Protein AF-A0A935S7F9-F1 (afdb_monomer_lite)

Foldseek 3Di:
DLLVCLLPDQEEEDADQDDDVVSVVSNVVSPHHYHYYDDPVCVPVSVVVSVVVSVVVVVVVD

Radius of gyration: 12.28 Å; chains: 1; bounding box: 28×34×21 Å

Secondary structure (DSSP, 8-state):
-HHHHHHH-SEEE--SS---HHHHHHHHHH--EEE----HHHHHHHHHHHHHHHHHHHHHT-

Sequence (62 aa):
MIKQSIEFADGVIQATETINPEIEKFVKKSGKQFLGYKNELEYMDSFNEFYDLILEEADVLS

Structure (mmCIF, N/CA/C/O backbone):
data_AF-A0A935S7F9-F1
#
_entry.id   AF-A0A935S7F9-F1
#
loop_
_atom_site.group_PDB
_atom_site.id
_atom_site.type_symbol
_atom_site.label_atom_id
_atom_site.label_alt_id
_atom_site.label_comp_id
_atom_site.label_asym_id
_atom_site.label_entity_id
_atom_site.label_seq_id
_atom_site.pdbx_PDB_ins_code
_atom_site.Cartn_x
_atom_site.Cartn_y
_atom_site.Cartn_z
_atom_site.occupancy
_atom_site.B_iso_or_equiv
_atom_site.auth_seq_id
_atom_site.auth_comp_id
_atom_site.auth_asym_id
_atom_site.auth_atom_id
_atom_site.pdbx_PDB_model_num
ATOM 1 N N . MET A 1 1 ? -16.705 -8.915 -0.011 1.00 83.69 1 MET A N 1
ATOM 2 C CA . MET A 1 1 ? -15.972 -8.811 -1.289 1.00 83.69 1 MET A CA 1
ATOM 3 C C . MET A 1 1 ? -14.602 -8.180 -1.087 1.00 83.69 1 MET A C 1
ATOM 5 O O . MET A 1 1 ? -13.657 -8.938 -1.140 1.00 83.69 1 MET A O 1
ATOM 9 N N . ILE A 1 2 ? -14.470 -6.897 -0.713 1.00 91.06 2 ILE A N 1
ATOM 10 C CA . ILE A 1 2 ? -13.151 -6.223 -0.560 1.00 91.06 2 ILE A CA 1
ATOM 11 C C . ILE A 1 2 ? -12.146 -7.003 0.312 1.00 91.06 2 ILE A C 1
ATOM 13 O O . ILE A 1 2 ? -11.018 -7.209 -0.109 1.00 91.06 2 ILE A O 1
ATOM 17 N N . LYS A 1 3 ? -12.551 -7.487 1.497 1.00 94.25 3 LYS A N 1
ATOM 18 C CA . LYS A 1 3 ? -11.667 -8.283 2.376 1.00 94.25 3 LYS A CA 1
ATOM 19 C C . LYS A 1 3 ? -11.161 -9.572 1.701 1.00 94.25 3 LYS A C 1
ATOM 21 O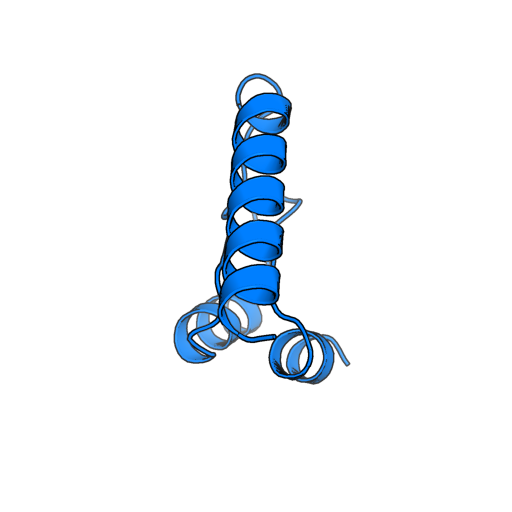 O . LYS A 1 3 ? -9.976 -9.848 1.763 1.00 94.25 3 LYS A O 1
ATOM 26 N N . GLN A 1 4 ? -12.029 -10.292 0.984 1.00 95.12 4 GLN A N 1
ATOM 27 C CA . GLN A 1 4 ? -11.621 -11.477 0.212 1.00 95.12 4 GLN A CA 1
ATOM 28 C C . GLN A 1 4 ? -10.691 -11.092 -0.943 1.00 95.12 4 GLN A C 1
ATOM 30 O O . GLN A 1 4 ? -9.684 -11.747 -1.162 1.00 95.12 4 GLN A O 1
ATOM 35 N N . SER A 1 5 ? -10.976 -9.996 -1.651 1.00 94.88 5 SER A N 1
ATOM 36 C CA . SER A 1 5 ? -10.089 -9.495 -2.705 1.00 94.88 5 SER A CA 1
ATOM 37 C C . SER A 1 5 ? -8.686 -9.183 -2.174 1.00 94.88 5 SER A C 1
ATOM 39 O O . SER A 1 5 ? -7.718 -9.493 -2.848 1.00 94.88 5 SER A O 1
ATOM 41 N N . ILE A 1 6 ? -8.572 -8.636 -0.958 1.00 95.31 6 ILE A N 1
ATOM 42 C CA . ILE A 1 6 ? -7.282 -8.396 -0.289 1.00 95.31 6 ILE A CA 1
ATOM 43 C C . ILE A 1 6 ? -6.567 -9.714 0.051 1.00 95.31 6 ILE A C 1
ATOM 45 O O . ILE A 1 6 ? -5.352 -9.796 -0.079 1.00 95.31 6 ILE A O 1
ATOM 49 N N . GLU A 1 7 ? -7.293 -10.752 0.473 1.00 94.88 7 GLU A N 1
ATOM 50 C CA . GLU A 1 7 ? -6.697 -12.063 0.781 1.00 94.88 7 GLU A CA 1
ATOM 51 C C . GLU A 1 7 ? -6.087 -12.729 -0.464 1.00 94.88 7 GLU A C 1
ATOM 53 O O . GLU A 1 7 ? -4.990 -13.288 -0.387 1.00 94.88 7 GLU A O 1
ATOM 58 N N . PHE A 1 8 ? -6.776 -12.635 -1.606 1.00 93.06 8 PHE A N 1
ATOM 59 C CA . PHE A 1 8 ? -6.340 -13.223 -2.877 1.00 93.06 8 PHE A CA 1
ATOM 60 C C . PHE A 1 8 ? -5.375 -12.349 -3.686 1.00 93.06 8 PHE A C 1
ATOM 62 O O . PHE A 1 8 ? -4.800 -12.845 -4.646 1.00 93.06 8 PHE A O 1
ATOM 69 N N . ALA A 1 9 ? -5.205 -11.075 -3.334 1.00 93.62 9 ALA A N 1
ATOM 70 C CA . ALA A 1 9 ? -4.282 -10.183 -4.026 1.00 93.62 9 ALA A CA 1
ATOM 71 C C . ALA A 1 9 ? -2.831 -10.409 -3.582 1.00 93.62 9 ALA A C 1
ATOM 73 O O . ALA A 1 9 ? -2.571 -10.743 -2.423 1.00 93.62 9 ALA A O 1
ATOM 74 N N . ASP A 1 10 ? -1.889 -10.154 -4.484 1.00 92.56 10 ASP A N 1
ATOM 75 C CA . ASP A 1 10 ? -0.450 -10.143 -4.185 1.00 92.56 10 ASP A CA 1
ATOM 76 C C . ASP A 1 10 ? -0.015 -8.797 -3.581 1.00 92.56 10 ASP A C 1
ATOM 78 O O . ASP A 1 10 ? 0.811 -8.743 -2.672 1.00 92.56 10 ASP A O 1
ATOM 82 N N . GLY A 1 11 ? -0.682 -7.711 -3.983 1.00 93.81 11 GLY A N 1
ATOM 83 C CA . GLY A 1 11 ? -0.493 -6.373 -3.433 1.00 93.81 11 GLY A CA 1
ATOM 84 C C . GLY A 1 11 ? -1.775 -5.545 -3.457 1.00 93.81 11 GLY A C 1
ATOM 85 O O . GLY A 1 11 ? -2.707 -5.819 -4.215 1.00 93.81 11 GLY A O 1
ATOM 86 N N . VAL A 1 12 ? -1.841 -4.520 -2.608 1.00 96.19 12 VAL A N 1
ATOM 87 C CA . VAL A 1 12 ? -3.008 -3.636 -2.478 1.00 96.19 12 VAL A CA 1
ATOM 88 C C . VAL A 1 12 ? -2.573 -2.178 -2.570 1.00 96.19 12 VAL A C 1
ATOM 90 O O . VAL A 1 12 ? -1.654 -1.758 -1.877 1.00 96.19 12 VAL A O 1
ATOM 93 N N . ILE A 1 13 ? -3.277 -1.384 -3.378 1.00 95.62 13 ILE A N 1
ATOM 94 C CA . ILE A 1 13 ? -3.030 0.055 -3.514 1.00 95.62 13 ILE A CA 1
ATOM 95 C C . ILE A 1 13 ? -4.252 0.845 -3.040 1.00 95.62 13 ILE A C 1
ATOM 97 O O . ILE A 1 13 ? -5.387 0.561 -3.431 1.00 95.62 13 ILE A O 1
ATOM 101 N N . GLN A 1 14 ? -4.028 1.858 -2.206 1.00 95.31 14 GLN A N 1
ATOM 102 C CA . GLN A 1 14 ? -5.057 2.793 -1.763 1.00 95.31 14 GLN A CA 1
ATOM 103 C C . GLN A 1 14 ? -5.151 3.984 -2.728 1.00 95.31 14 GLN A C 1
ATOM 105 O O . GLN A 1 14 ? -4.279 4.846 -2.766 1.00 95.31 14 GLN A O 1
ATO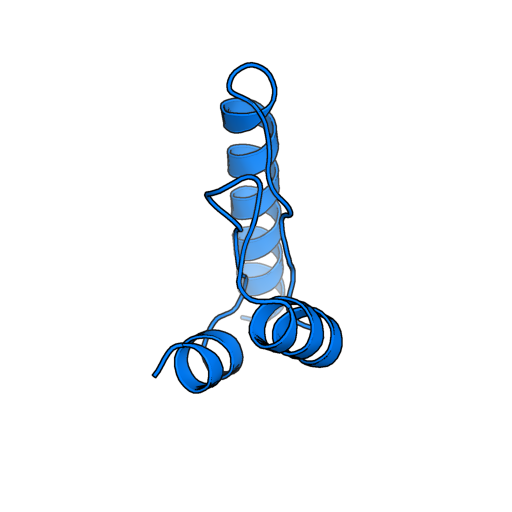M 110 N N . ALA A 1 15 ? -6.251 4.061 -3.477 1.00 91.31 15 ALA A N 1
ATOM 111 C CA . ALA A 1 15 ? -6.455 5.098 -4.492 1.00 91.31 15 ALA A CA 1
ATOM 112 C C . ALA A 1 15 ? -6.936 6.457 -3.943 1.00 91.31 15 ALA A C 1
ATOM 114 O O . ALA A 1 15 ? -6.831 7.465 -4.634 1.00 91.31 15 ALA A O 1
ATOM 115 N N . THR A 1 16 ? -7.490 6.504 -2.729 1.00 94.38 16 THR A N 1
ATOM 116 C CA . THR A 1 16 ? -8.090 7.717 -2.143 1.00 94.38 16 THR A CA 1
ATOM 117 C C . THR A 1 16 ? -7.422 8.081 -0.830 1.00 94.38 16 THR A C 1
ATOM 119 O O . THR A 1 16 ? -6.990 7.200 -0.095 1.00 94.38 16 THR A O 1
ATOM 122 N N . GLU A 1 17 ? -7.397 9.367 -0.483 1.00 94.88 17 GLU A N 1
ATOM 123 C CA . GLU A 1 17 ? -6.779 9.854 0.760 1.00 94.88 17 GLU A CA 1
ATOM 124 C C . GLU A 1 17 ? -7.346 9.175 2.013 1.00 94.88 17 GLU A C 1
ATOM 126 O O . GLU A 1 17 ? -6.617 8.856 2.950 1.00 94.88 17 GLU A O 1
ATOM 131 N N . THR A 1 18 ? -8.643 8.871 1.995 1.00 95.75 18 THR A N 1
ATOM 132 C CA . THR A 1 18 ? -9.323 8.168 3.082 1.00 95.75 18 THR A CA 1
ATOM 133 C C . THR A 1 18 ? -9.999 6.901 2.579 1.00 95.75 18 THR A C 1
ATOM 135 O O . THR A 1 18 ? -10.520 6.848 1.462 1.00 95.75 18 THR A O 1
ATOM 138 N N . ILE A 1 19 ? -9.994 5.869 3.422 1.00 94.75 19 ILE A N 1
ATOM 139 C CA . ILE A 1 19 ? -10.723 4.613 3.231 1.00 94.75 19 ILE A CA 1
ATOM 140 C C . ILE A 1 19 ? -11.388 4.205 4.546 1.00 94.75 19 ILE A C 1
ATOM 142 O O . ILE A 1 19 ? -11.123 4.775 5.604 1.00 94.75 19 ILE A O 1
ATOM 146 N N . ASN A 1 20 ? -12.259 3.198 4.496 1.00 96.12 20 ASN A N 1
ATOM 147 C CA . ASN A 1 20 ? -12.885 2.662 5.700 1.00 96.12 20 ASN A CA 1
ATOM 148 C C . ASN A 1 20 ? -11.806 2.130 6.682 1.00 96.12 20 ASN A C 1
ATOM 150 O O . ASN A 1 20 ? -11.047 1.233 6.295 1.00 96.12 20 ASN A O 1
ATOM 154 N N . PRO A 1 21 ? -11.769 2.595 7.949 1.00 95.62 21 PRO A N 1
ATOM 155 C CA . PRO A 1 21 ? -10.762 2.184 8.935 1.00 95.62 21 PRO A CA 1
ATOM 156 C C . PRO A 1 21 ? -10.700 0.674 9.193 1.00 95.62 21 PRO A C 1
ATOM 158 O O . PRO A 1 21 ? -9.644 0.132 9.517 1.00 95.62 21 PRO A O 1
ATOM 161 N N . GLU A 1 22 ? -11.815 -0.048 9.038 1.00 96.19 22 GLU A N 1
ATOM 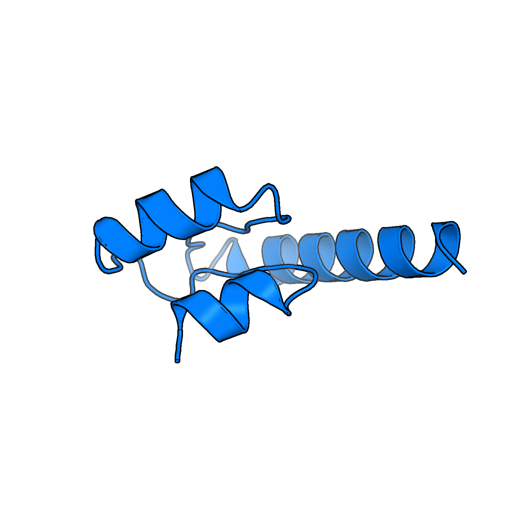162 C CA . GLU A 1 22 ? -11.801 -1.507 9.153 1.00 96.19 22 GLU A CA 1
ATOM 163 C C . GLU A 1 22 ? -11.032 -2.178 8.017 1.00 96.19 22 GLU A C 1
ATOM 165 O O . GLU A 1 22 ? -10.400 -3.211 8.235 1.00 96.19 22 GLU A O 1
ATOM 170 N N . ILE A 1 23 ? -11.099 -1.615 6.809 1.00 95.38 23 ILE A N 1
ATOM 171 C CA . ILE A 1 23 ? -10.377 -2.122 5.640 1.00 95.38 23 ILE A CA 1
ATOM 172 C C . ILE A 1 23 ? -8.893 -1.793 5.772 1.00 95.38 23 ILE A C 1
ATOM 174 O O . ILE A 1 23 ? -8.063 -2.669 5.548 1.00 95.38 23 ILE A O 1
ATOM 178 N N . GLU A 1 24 ? -8.558 -0.591 6.243 1.00 94.50 24 GLU A N 1
ATOM 179 C CA . GLU A 1 24 ? -7.177 -0.212 6.555 1.00 94.50 24 GLU A CA 1
ATOM 180 C C . GLU A 1 24 ? -6.563 -1.146 7.614 1.00 94.50 24 GLU A C 1
ATOM 182 O O . GLU A 1 24 ? -5.454 -1.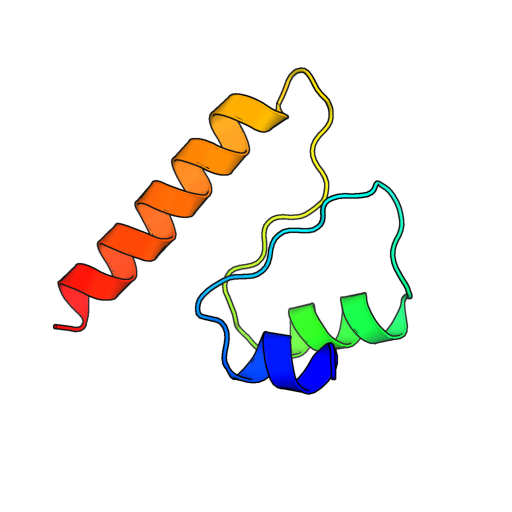661 7.463 1.00 94.50 24 GLU A O 1
ATOM 187 N N . LYS A 1 25 ? -7.309 -1.444 8.683 1.00 95.19 25 LYS A N 1
ATOM 188 C CA . LYS A 1 25 ? -6.876 -2.411 9.698 1.00 95.19 25 LYS A CA 1
ATOM 189 C C . LYS A 1 25 ? -6.738 -3.821 9.125 1.00 95.19 25 LYS A C 1
ATOM 191 O O . LYS A 1 25 ? -5.872 -4.570 9.571 1.00 95.19 25 LYS A O 1
ATOM 196 N N . PHE A 1 26 ? -7.602 -4.200 8.187 1.00 96.19 26 PHE A N 1
ATOM 197 C CA . PHE A 1 26 ? -7.571 -5.515 7.556 1.00 96.19 26 PHE A CA 1
ATOM 198 C C . PHE A 1 26 ? -6.352 -5.675 6.642 1.00 96.19 26 PHE A C 1
ATOM 200 O O . PHE A 1 26 ? -5.622 -6.648 6.801 1.00 96.19 26 PHE A O 1
ATOM 207 N N . VAL A 1 27 ? -6.067 -4.707 5.762 1.00 95.25 27 VAL A N 1
ATOM 208 C CA . VAL A 1 27 ? -4.905 -4.778 4.861 1.00 95.25 27 VAL A CA 1
ATOM 209 C C . VAL A 1 27 ? -3.594 -4.799 5.648 1.00 95.25 27 VAL A C 1
ATOM 211 O O . VAL A 1 27 ? -2.763 -5.670 5.413 1.00 95.25 27 VAL A O 1
ATOM 214 N N . LYS A 1 28 ? -3.465 -3.977 6.701 1.00 91.88 28 LYS A N 1
ATOM 215 C CA . LYS A 1 28 ? -2.287 -3.990 7.591 1.00 91.88 28 LYS A CA 1
ATOM 216 C C . LYS A 1 28 ? -2.085 -5.327 8.312 1.00 91.88 28 LYS A C 1
ATOM 218 O O . LYS A 1 28 ? -0.964 -5.668 8.665 1.00 91.88 28 LYS A O 1
ATOM 223 N N . LYS A 1 29 ? -3.161 -6.084 8.549 1.00 95.12 29 LYS A N 1
ATOM 224 C CA . LYS A 1 29 ? -3.103 -7.427 9.150 1.00 95.12 29 LYS A CA 1
ATOM 225 C C . LYS A 1 29 ? -2.874 -8.543 8.136 1.00 95.12 29 LYS A C 1
ATOM 227 O O . LYS A 1 29 ? -2.460 -9.621 8.543 1.00 95.12 29 LYS A O 1
ATOM 232 N N . SER A 1 30 ? -3.173 -8.305 6.861 1.00 93.69 30 SER A N 1
ATOM 233 C CA . SER A 1 30 ? -3.079 -9.321 5.808 1.00 93.69 30 SER A CA 1
ATOM 234 C C . SER A 1 30 ? -1.638 -9.738 5.496 1.00 93.69 30 SER A C 1
ATOM 236 O O . SER A 1 30 ? -1.431 -10.803 4.926 1.00 93.69 30 SER A O 1
ATOM 238 N N . GLY A 1 31 ? -0.651 -8.910 5.870 1.00 90.75 31 GLY A N 1
ATOM 239 C CA . GLY A 1 31 ? 0.765 -9.134 5.567 1.00 90.75 31 GLY A CA 1
ATOM 240 C C . GLY A 1 31 ? 1.130 -8.913 4.096 1.00 90.75 31 GLY A C 1
ATOM 241 O O . GLY A 1 31 ? 2.279 -9.122 3.732 1.00 90.75 31 GLY A O 1
ATOM 242 N N . LYS A 1 32 ? 0.169 -8.494 3.265 1.00 91.88 32 LYS A N 1
ATOM 243 C CA . LYS A 1 32 ? 0.368 -8.193 1.846 1.00 91.88 32 LYS A CA 1
ATOM 244 C C . LYS A 1 32 ? 1.122 -6.879 1.662 1.00 91.88 32 LYS A C 1
ATOM 246 O O . LYS A 1 32 ? 0.991 -5.968 2.486 1.00 91.88 32 LYS A O 1
ATOM 251 N N . GLN A 1 33 ? 1.833 -6.764 0.543 1.00 93.94 33 GLN A N 1
ATOM 252 C CA . GLN A 1 33 ? 2.417 -5.499 0.106 1.00 93.94 33 GLN A CA 1
ATOM 253 C C . GLN A 1 33 ? 1.305 -4.453 -0.038 1.00 93.94 33 GLN A C 1
ATOM 255 O O . GLN A 1 33 ? 0.265 -4.709 -0.653 1.00 93.94 33 GLN A O 1
ATOM 260 N N . PHE A 1 34 ? 1.495 -3.280 0.565 1.00 95.25 34 PHE A N 1
ATOM 261 C CA . PHE A 1 34 ? 0.472 -2.239 0.609 1.00 95.25 34 PHE A CA 1
ATOM 262 C C . PHE A 1 34 ? 1.055 -0.868 0.280 1.00 95.25 34 PHE A C 1
ATOM 264 O O . PHE A 1 34 ? 1.863 -0.333 1.041 1.00 95.25 34 PHE A O 1
ATOM 271 N N . LEU A 1 35 ? 0.586 -0.276 -0.818 1.00 96.00 35 LEU A N 1
ATOM 272 C CA . LEU A 1 35 ? 0.866 1.110 -1.167 1.00 96.00 35 LEU A CA 1
ATOM 273 C C . LEU A 1 35 ? -0.252 2.004 -0.626 1.00 96.00 35 LEU A C 1
ATOM 275 O O . LEU A 1 35 ? -1.395 1.957 -1.088 1.00 96.00 35 LEU A O 1
ATOM 279 N N . GLY A 1 36 ? 0.087 2.824 0.368 1.00 95.62 36 GLY A N 1
ATOM 280 C CA . GLY A 1 36 ? -0.810 3.860 0.878 1.00 95.62 36 GLY A CA 1
ATOM 281 C C . GLY A 1 36 ? -1.110 4.937 -0.168 1.00 95.62 36 GLY A C 1
ATOM 282 O O . GLY A 1 36 ? -0.508 4.972 -1.238 1.00 95.62 36 GLY A O 1
ATOM 283 N N . TYR A 1 37 ? -2.032 5.842 0.159 1.00 96.06 37 TYR A N 1
ATOM 284 C CA . TYR A 1 37 ? -2.394 6.939 -0.736 1.00 96.06 37 TYR A CA 1
ATOM 285 C C . TYR A 1 37 ? -1.184 7.797 -1.131 1.00 96.06 37 TYR A C 1
ATOM 287 O O . TYR A 1 37 ? -0.347 8.137 -0.290 1.00 96.06 37 TYR A O 1
ATOM 295 N N . LYS A 1 38 ? -1.141 8.175 -2.410 1.00 96.38 38 LYS A N 1
ATOM 296 C CA . LYS A 1 38 ? -0.154 9.074 -3.009 1.00 96.38 38 LYS A CA 1
ATOM 297 C C . LYS A 1 38 ? -0.870 10.210 -3.719 1.00 96.38 38 LYS A C 1
ATOM 299 O O . LYS A 1 38 ? -1.897 9.991 -4.358 1.00 96.38 38 LYS A O 1
ATOM 304 N N . ASN A 1 39 ? -0.331 11.418 -3.591 1.00 94.31 39 ASN A N 1
ATOM 305 C CA . ASN A 1 39 ? -0.835 12.573 -4.330 1.00 94.31 39 ASN A CA 1
ATOM 306 C C . ASN A 1 39 ? -0.374 12.525 -5.801 1.00 94.31 39 ASN A C 1
ATOM 308 O O . ASN A 1 39 ? 0.455 11.699 -6.172 1.00 94.31 39 ASN A O 1
ATOM 312 N N . GLU A 1 40 ? -0.894 13.426 -6.636 1.00 89.75 40 GLU A N 1
ATOM 313 C CA . GLU A 1 40 ? -0.639 13.435 -8.087 1.00 89.75 40 GLU A CA 1
ATOM 314 C C . GLU A 1 40 ? 0.844 13.552 -8.470 1.00 89.75 40 GLU A C 1
ATOM 316 O O . GLU A 1 40 ? 1.239 13.046 -9.517 1.00 89.75 40 GLU A O 1
ATOM 321 N N . LEU A 1 41 ? 1.669 14.185 -7.629 1.00 92.38 41 LEU A N 1
ATOM 322 C CA . LEU A 1 41 ? 3.101 14.341 -7.891 1.00 92.38 41 LEU A CA 1
ATOM 323 C C . LEU A 1 41 ? 3.867 13.040 -7.639 1.00 92.38 41 LEU A C 1
ATOM 325 O O . LEU A 1 41 ? 4.823 12.745 -8.342 1.00 92.38 41 LEU A O 1
ATOM 329 N N . GLU A 1 42 ? 3.444 12.268 -6.639 1.00 90.56 42 GLU A N 1
ATOM 330 C CA . GLU A 1 42 ? 4.105 11.027 -6.222 1.00 90.56 42 GLU A CA 1
ATOM 331 C C . GLU A 1 42 ? 3.506 9.780 -6.888 1.00 90.56 42 GLU A C 1
ATOM 333 O O . GLU A 1 42 ? 4.115 8.710 -6.846 1.00 90.56 42 GLU A O 1
ATOM 338 N N . TYR A 1 43 ? 2.300 9.901 -7.455 1.00 88.88 43 TYR A N 1
ATOM 339 C CA . TYR A 1 43 ? 1.501 8.792 -7.976 1.00 88.88 43 TYR A CA 1
ATOM 340 C C . TYR A 1 43 ? 2.265 7.956 -9.002 1.00 88.88 43 TYR A C 1
ATOM 342 O O . TYR A 1 43 ? 2.329 6.740 -8.855 1.00 88.88 43 TYR A O 1
ATOM 350 N N . MET A 1 44 ? 2.847 8.591 -10.024 1.00 90.62 44 MET A N 1
ATOM 351 C CA . MET A 1 44 ? 3.464 7.854 -11.131 1.00 90.62 44 MET A CA 1
ATOM 352 C C . MET A 1 44 ? 4.641 7.005 -10.653 1.00 90.62 44 MET A C 1
ATOM 354 O O . MET A 1 44 ? 4.659 5.800 -10.893 1.00 90.62 44 MET A O 1
ATOM 358 N N . ASP A 1 45 ? 5.575 7.618 -9.930 1.00 94.88 45 ASP A N 1
ATOM 359 C CA . ASP A 1 45 ? 6.785 6.938 -9.470 1.00 94.88 45 ASP A CA 1
ATOM 360 C C . ASP A 1 45 ? 6.444 5.852 -8.444 1.00 94.88 45 ASP A C 1
ATOM 362 O O . ASP A 1 45 ? 6.841 4.701 -8.603 1.00 94.88 45 ASP A O 1
ATOM 366 N N . SER A 1 46 ? 5.599 6.174 -7.458 1.00 94.88 46 SER A N 1
ATOM 367 C CA . SER A 1 46 ? 5.229 5.223 -6.402 1.00 94.88 46 SER A CA 1
ATOM 368 C C . SER A 1 46 ? 4.476 4.001 -6.934 1.00 94.88 46 SER A C 1
ATOM 370 O O . SER A 1 46 ? 4.598 2.916 -6.375 1.00 94.88 46 SER A O 1
ATOM 372 N N . PHE A 1 47 ? 3.651 4.165 -7.975 1.00 94.38 47 PHE A N 1
ATOM 373 C CA . PHE A 1 47 ? 2.915 3.049 -8.569 1.00 94.38 47 PHE A CA 1
ATOM 374 C C . PHE A 1 47 ? 3.834 2.178 -9.423 1.00 94.38 47 PHE A C 1
ATOM 376 O O . PHE A 1 47 ? 3.730 0.958 -9.333 1.00 94.38 47 PHE A O 1
ATOM 383 N N . ASN A 1 48 ? 4.727 2.781 -10.214 1.00 94.50 48 ASN A N 1
ATOM 384 C CA . ASN A 1 48 ? 5.708 2.036 -11.004 1.00 94.50 48 ASN A CA 1
ATOM 385 C C . ASN A 1 48 ? 6.605 1.187 -10.096 1.00 94.50 48 ASN A C 1
ATOM 387 O O . ASN A 1 48 ? 6.655 -0.025 -10.270 1.00 94.50 48 ASN A O 1
ATOM 391 N N . GLU A 1 49 ? 7.199 1.797 -9.065 1.00 95.38 49 GLU A N 1
ATOM 392 C CA . GLU A 1 49 ? 8.033 1.090 -8.083 1.00 95.38 49 GLU A CA 1
ATOM 393 C C . GLU A 1 49 ? 7.274 -0.051 -7.396 1.00 95.38 49 GLU A C 1
ATOM 395 O O . GLU A 1 49 ? 7.825 -1.122 -7.145 1.00 95.38 49 GLU A O 1
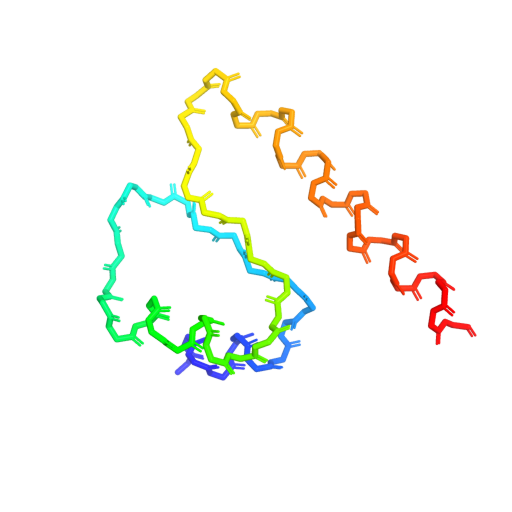ATOM 400 N N . PHE A 1 50 ? 5.989 0.156 -7.099 1.00 96.12 50 PHE A N 1
ATOM 401 C CA . PHE A 1 50 ? 5.168 -0.879 -6.490 1.00 96.12 50 PHE A CA 1
ATOM 402 C C . PHE A 1 50 ? 4.903 -2.048 -7.445 1.00 96.12 50 PHE A C 1
ATOM 404 O O . PHE A 1 50 ? 4.975 -3.195 -7.018 1.00 96.12 50 PHE A O 1
ATOM 411 N N . TYR A 1 51 ? 4.619 -1.793 -8.725 1.00 94.25 51 TYR A N 1
ATOM 412 C CA . TYR A 1 51 ? 4.451 -2.870 -9.704 1.00 94.25 51 TYR A CA 1
ATOM 413 C C . TYR A 1 51 ? 5.751 -3.630 -9.958 1.00 94.25 51 TYR A C 1
ATOM 415 O O . TYR A 1 51 ? 5.700 -4.856 -10.025 1.00 94.25 51 TYR A O 1
ATOM 423 N N . ASP A 1 52 ? 6.889 -2.938 -10.039 1.00 94.00 52 ASP A N 1
ATOM 424 C CA . ASP A 1 52 ? 8.202 -3.577 -10.167 1.00 94.00 52 ASP A CA 1
ATOM 425 C C . ASP A 1 52 ? 8.455 -4.519 -8.981 1.00 94.00 52 ASP A C 1
ATOM 427 O O . ASP A 1 52 ? 8.772 -5.688 -9.183 1.00 94.00 52 ASP A O 1
ATOM 431 N N . LEU A 1 53 ? 8.187 -4.067 -7.749 1.00 91.75 53 LEU A N 1
ATOM 432 C CA . LEU A 1 53 ? 8.323 -4.889 -6.543 1.00 91.75 53 LEU A CA 1
ATOM 433 C C . LEU A 1 53 ? 7.425 -6.137 -6.564 1.00 91.75 53 LEU A C 1
ATOM 435 O O . LEU A 1 53 ? 7.880 -7.225 -6.218 1.00 91.75 53 LEU A O 1
ATOM 439 N N . ILE A 1 54 ? 6.161 -5.998 -6.974 1.00 91.50 54 ILE A N 1
ATOM 440 C CA . ILE A 1 54 ? 5.225 -7.132 -7.057 1.00 91.50 54 ILE A CA 1
ATOM 441 C C . ILE A 1 54 ? 5.656 -8.133 -8.135 1.00 91.50 54 ILE A C 1
ATOM 443 O O . ILE A 1 54 ? 5.557 -9.342 -7.927 1.00 91.50 54 ILE A O 1
ATOM 447 N N . LEU A 1 55 ? 6.114 -7.646 -9.289 1.00 88.69 55 LEU A N 1
ATOM 448 C CA . LEU A 1 55 ? 6.548 -8.499 -10.393 1.00 88.69 55 LEU A CA 1
ATOM 449 C C . LEU A 1 55 ? 7.862 -9.216 -10.073 1.00 88.69 55 LEU A C 1
ATOM 451 O O . LEU A 1 55 ? 7.967 -10.407 -10.349 1.00 88.69 55 LEU A O 1
ATOM 455 N N . GLU A 1 56 ? 8.826 -8.537 -9.448 1.00 86.94 56 GLU A N 1
ATOM 456 C CA . GLU A 1 56 ? 10.063 -9.165 -8.972 1.00 86.94 56 GLU A CA 1
ATOM 457 C C . GLU A 1 56 ? 9.778 -10.241 -7.914 1.00 86.94 56 GLU A C 1
ATOM 459 O O . GLU A 1 56 ? 10.328 -11.339 -7.991 1.00 86.94 56 GLU A O 1
ATOM 464 N N . GLU A 1 57 ? 8.891 -9.969 -6.950 1.00 77.94 57 GLU A N 1
ATOM 465 C CA . GLU A 1 57 ? 8.485 -10.960 -5.944 1.00 77.94 57 GLU A CA 1
ATOM 466 C C . GLU A 1 57 ? 7.849 -12.199 -6.598 1.00 77.94 57 GLU A C 1
ATOM 468 O O . GLU A 1 57 ? 8.161 -13.329 -6.215 1.00 77.94 57 GLU A O 1
ATOM 473 N N . ALA A 1 58 ? 7.009 -12.004 -7.618 1.00 75.81 58 ALA A N 1
ATOM 474 C CA . ALA A 1 58 ? 6.392 -13.099 -8.360 1.00 75.81 58 ALA A CA 1
ATOM 475 C C . ALA A 1 58 ? 7.415 -13.946 -9.138 1.00 75.81 58 ALA A C 1
ATOM 477 O O . ALA A 1 58 ? 7.294 -15.171 -9.151 1.00 75.81 58 ALA A O 1
ATOM 478 N N . ASP A 1 59 ? 8.424 -13.318 -9.748 1.00 75.94 59 ASP A N 1
ATOM 479 C CA . ASP A 1 59 ? 9.453 -14.005 -10.541 1.00 75.94 59 ASP A CA 1
ATOM 480 C C . ASP A 1 59 ? 10.384 -14.845 -9.644 1.00 75.94 59 ASP A C 1
ATOM 482 O O . ASP A 1 59 ? 10.727 -15.978 -9.977 1.00 75.94 59 ASP A O 1
ATOM 486 N N . VAL A 1 60 ? 10.725 -14.343 -8.447 1.00 72.75 60 VAL A N 1
ATOM 487 C CA . VAL A 1 60 ? 11.553 -15.058 -7.450 1.00 72.75 60 VAL A CA 1
ATOM 488 C C . VAL A 1 60 ? 10.847 -16.288 -6.864 1.00 72.75 60 VAL A C 1
ATOM 490 O O . VAL A 1 60 ? 11.508 -17.228 -6.414 1.00 72.75 60 VAL A O 1
ATOM 493 N N . LEU A 1 61 ? 9.513 -16.288 -6.836 1.00 61.50 61 LEU A N 1
ATOM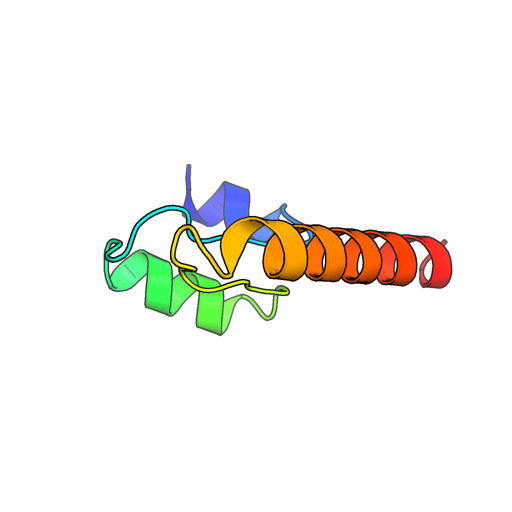 494 C CA . LEU A 1 61 ? 8.697 -17.384 -6.305 1.00 61.50 61 LEU A CA 1
ATOM 495 C C . LEU A 1 61 ? 8.329 -18.448 -7.362 1.00 61.50 61 LEU A C 1
ATOM 497 O O . LEU A 1 61 ? 7.716 -19.456 -6.992 1.00 61.50 61 LEU A O 1
ATOM 501 N N . SER A 1 62 ? 8.686 -18.233 -8.636 1.00 59.09 62 SER A N 1
ATOM 502 C CA . SER A 1 62 ? 8.415 -19.131 -9.776 1.00 59.09 62 SER A CA 1
ATOM 503 C C . SER A 1 62 ? 9.573 -20.073 -10.116 1.00 59.09 62 SER A C 1
ATOM 505 O O . SER A 1 62 ? 9.272 -21.212 -10.550 1.00 59.09 62 SER A O 1
#

pLDDT: mean 91.42, std 7.62, range [59.09, 96.38]